Protein AF-X0BCH8-F1 (afdb_monomer)

Structure (mmCIF, N/CA/C/O backbone):
data_AF-X0BCH8-F1
#
_entry.id   AF-X0BCH8-F1
#
loop_
_atom_site.group_PDB
_atom_site.id
_atom_site.type_symbol
_atom_site.label_atom_id
_atom_site.label_alt_id
_atom_site.label_comp_id
_atom_site.label_asym_id
_atom_site.label_entity_id
_atom_site.label_seq_id
_atom_site.pdbx_PDB_ins_code
_atom_site.Cartn_x
_atom_site.Cartn_y
_atom_site.Cartn_z
_atom_site.occupancy
_atom_site.B_iso_or_equiv
_atom_site.auth_seq_id
_atom_site.auth_comp_id
_atom_site.auth_asym_id
_atom_site.auth_atom_id
_atom_site.pdbx_PDB_model_num
ATOM 1 N N . PRO A 1 1 ? -15.633 -2.852 7.761 1.00 58.75 1 PRO A N 1
ATOM 2 C CA . PRO A 1 1 ? -14.179 -2.569 7.639 1.00 58.75 1 PRO A CA 1
ATOM 3 C C . PRO A 1 1 ? -13.511 -3.577 6.691 1.00 58.75 1 PRO A C 1
ATOM 5 O O . PRO A 1 1 ? -13.593 -4.774 6.947 1.00 58.75 1 PRO A O 1
ATOM 8 N N . LYS A 1 2 ? -12.914 -3.122 5.580 1.00 72.31 2 LYS A N 1
ATOM 9 C CA . LYS A 1 2 ? -12.146 -4.016 4.697 1.00 72.31 2 LYS A CA 1
ATOM 10 C C . LYS A 1 2 ? -10.811 -4.361 5.367 1.00 72.31 2 LYS A C 1
ATOM 12 O O . LYS A 1 2 ? -10.194 -3.507 5.997 1.00 72.31 2 LYS A O 1
ATOM 17 N N . THR A 1 3 ? -10.395 -5.619 5.272 1.00 83.81 3 THR A N 1
ATOM 18 C CA . THR A 1 3 ? -9.069 -6.074 5.712 1.00 83.81 3 THR A CA 1
ATOM 19 C C . THR A 1 3 ? -7.990 -5.534 4.776 1.00 83.81 3 THR A C 1
ATOM 21 O O . THR A 1 3 ? -8.250 -5.396 3.581 1.00 83.81 3 THR A O 1
ATOM 24 N N . VAL A 1 4 ? -6.774 -5.323 5.287 1.00 81.25 4 VAL A N 1
ATOM 25 C CA . VAL A 1 4 ? -5.614 -4.868 4.496 1.00 81.25 4 VAL A CA 1
ATOM 26 C C . VAL A 1 4 ? -5.372 -5.754 3.266 1.00 81.25 4 VAL A C 1
ATOM 28 O O . VAL A 1 4 ? -5.132 -5.226 2.187 1.00 81.25 4 VAL A O 1
ATOM 31 N N . VAL A 1 5 ? -5.532 -7.076 3.403 1.00 82.19 5 VAL A N 1
ATOM 32 C CA . VAL A 1 5 ? -5.378 -8.052 2.306 1.00 82.19 5 VAL A CA 1
ATOM 33 C C . VAL A 1 5 ? -6.333 -7.760 1.145 1.00 82.19 5 VAL A C 1
ATOM 35 O O . VAL A 1 5 ? -5.886 -7.507 0.036 1.00 82.19 5 VAL A O 1
ATOM 38 N N . LYS A 1 6 ? -7.642 -7.669 1.409 1.00 84.75 6 LYS A N 1
ATOM 39 C CA . LYS A 1 6 ? -8.642 -7.310 0.385 1.00 84.75 6 LYS A CA 1
ATOM 40 C C . LYS A 1 6 ? -8.359 -5.968 -0.298 1.00 84.75 6 LYS A C 1
ATOM 42 O O . LYS A 1 6 ? -8.597 -5.828 -1.489 1.00 84.75 6 LYS A O 1
ATOM 47 N N . GLN A 1 7 ? -7.859 -4.975 0.442 1.00 85.62 7 GLN A N 1
ATOM 48 C CA . GLN A 1 7 ? -7.490 -3.683 -0.151 1.00 85.62 7 GLN A CA 1
ATOM 49 C C . GLN A 1 7 ? -6.268 -3.801 -1.072 1.00 85.62 7 GLN A C 1
ATOM 51 O O . GLN A 1 7 ? -6.197 -3.090 -2.068 1.00 85.62 7 GLN A O 1
ATOM 56 N N . LEU A 1 8 ? -5.325 -4.690 -0.748 1.00 82.50 8 LEU A N 1
ATOM 57 C CA . LEU A 1 8 ? -4.154 -4.985 -1.571 1.00 82.50 8 LEU A CA 1
ATOM 58 C C . LEU A 1 8 ? -4.534 -5.743 -2.851 1.00 82.50 8 LEU A C 1
ATOM 60 O O . LEU A 1 8 ? -4.033 -5.424 -3.924 1.00 82.50 8 LEU A O 1
ATOM 64 N N . GLU A 1 9 ? -5.445 -6.711 -2.748 1.00 83.19 9 GLU A N 1
ATOM 65 C CA . GLU A 1 9 ? -5.975 -7.448 -3.902 1.00 83.19 9 GLU A CA 1
ATOM 66 C C . GLU A 1 9 ? -6.716 -6.512 -4.866 1.00 83.19 9 GLU A C 1
ATOM 68 O O . GLU A 1 9 ? -6.441 -6.522 -6.063 1.00 83.19 9 GLU A O 1
ATOM 73 N N . GLU A 1 10 ? -7.591 -5.639 -4.352 1.00 83.56 10 GLU A N 1
ATOM 74 C CA . GLU A 1 10 ? -8.276 -4.616 -5.159 1.00 83.56 10 GLU A CA 1
ATOM 75 C C . GLU A 1 10 ? -7.277 -3.637 -5.804 1.00 83.56 10 GLU A C 1
ATOM 77 O O . GLU A 1 10 ? -7.423 -3.263 -6.968 1.00 83.56 10 GLU A O 1
ATOM 82 N N . ALA A 1 11 ? -6.235 -3.248 -5.064 1.00 81.62 11 ALA A N 1
ATOM 83 C CA . ALA A 1 11 ? -5.172 -2.368 -5.538 1.00 81.62 11 ALA A CA 1
ATOM 84 C C . ALA A 1 11 ? -4.347 -2.972 -6.685 1.00 81.62 11 ALA A C 1
ATOM 86 O O . ALA A 1 11 ? -3.933 -2.238 -7.580 1.00 81.62 11 ALA A O 1
ATOM 87 N N . ALA A 1 12 ? -4.117 -4.288 -6.673 1.00 74.75 12 ALA A N 1
ATOM 88 C CA . ALA A 1 12 ? -3.331 -4.983 -7.691 1.00 74.75 12 ALA A CA 1
ATOM 89 C C . ALA A 1 12 ? -4.021 -5.027 -9.067 1.00 74.75 12 ALA A C 1
ATOM 91 O O . ALA A 1 12 ? -3.346 -5.162 -10.085 1.00 74.75 12 ALA A O 1
ATOM 92 N N . VAL A 1 13 ? -5.353 -4.903 -9.106 1.00 74.38 13 VAL A N 1
ATOM 93 C CA . VAL A 1 13 ? -6.149 -4.921 -10.347 1.00 74.38 13 VAL A CA 1
ATOM 94 C C . VAL A 1 13 ? -6.185 -3.542 -11.025 1.00 74.38 13 VAL A C 1
ATOM 96 O O . VAL A 1 13 ? -6.444 -3.441 -12.224 1.00 74.38 13 VAL A O 1
ATOM 99 N N . GLY A 1 14 ? -5.908 -2.467 -10.282 1.00 70.81 14 GLY A N 1
ATOM 100 C CA . GLY A 1 14 ? -5.934 -1.102 -10.801 1.00 70.81 14 GLY A CA 1
ATOM 101 C C . GLY A 1 14 ? -4.787 -0.816 -11.773 1.00 70.81 14 GLY A C 1
ATOM 102 O O . GLY A 1 14 ? -3.615 -0.913 -11.413 1.00 70.81 14 GLY A O 1
ATOM 103 N N . ALA A 1 15 ? -5.116 -0.402 -12.998 1.00 70.88 15 ALA A N 1
ATOM 104 C CA . ALA A 1 15 ? -4.119 0.082 -13.947 1.00 70.88 15 ALA A CA 1
ATOM 105 C C . ALA A 1 15 ? -3.574 1.446 -13.493 1.00 70.88 15 ALA A C 1
ATOM 107 O O . ALA A 1 15 ? -4.328 2.409 -13.344 1.00 70.88 15 ALA A O 1
ATOM 108 N N . LEU A 1 16 ? -2.259 1.530 -13.284 1.00 74.44 16 LEU A N 1
ATOM 109 C CA . LEU A 1 16 ? -1.582 2.790 -12.990 1.00 74.44 16 LEU A CA 1
ATOM 110 C C . LEU A 1 16 ? -1.296 3.574 -14.281 1.00 74.44 16 LEU A C 1
ATOM 112 O O . LEU A 1 16 ? -0.999 2.965 -15.313 1.00 74.44 16 LEU A O 1
ATOM 116 N N . PRO A 1 17 ? -1.341 4.918 -14.241 1.00 76.81 17 PRO A N 1
ATOM 117 C CA . PRO A 1 17 ? -0.934 5.741 -15.375 1.00 76.81 17 PRO A CA 1
ATOM 118 C C . PRO A 1 17 ? 0.570 5.567 -15.680 1.00 76.81 17 PRO A C 1
ATOM 120 O O . PRO A 1 17 ? 1.320 5.130 -14.807 1.00 76.81 17 PRO A O 1
ATOM 123 N N . PRO A 1 18 ? 1.050 5.950 -16.883 1.00 72.25 18 PRO A N 1
ATOM 124 C CA . PRO A 1 18 ? 2.436 5.717 -17.318 1.00 72.25 18 PRO A CA 1
ATOM 125 C C . PRO A 1 18 ? 3.508 6.345 -16.415 1.00 72.25 18 PRO A C 1
ATOM 127 O O . PRO A 1 18 ? 4.604 5.807 -16.297 1.00 72.25 18 PRO A O 1
ATOM 130 N N . ASN A 1 19 ? 3.180 7.468 -15.768 1.00 74.00 19 ASN A N 1
ATOM 131 C CA . ASN A 1 19 ? 4.015 8.147 -14.778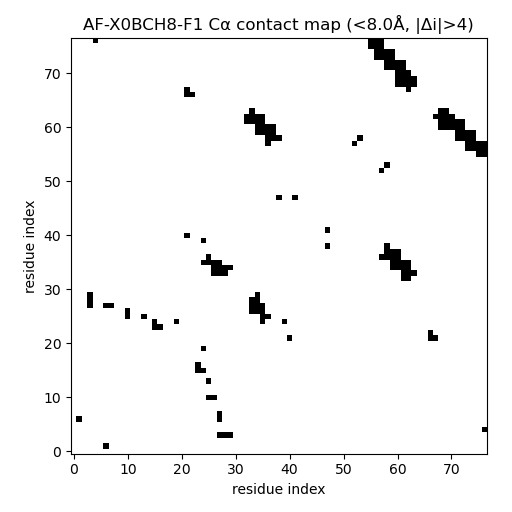 1.00 74.00 19 ASN A CA 1
ATOM 132 C C . ASN A 1 19 ? 3.211 8.307 -13.481 1.00 74.00 19 ASN A C 1
ATOM 134 O O . ASN A 1 19 ? 2.616 9.364 -13.251 1.00 74.00 19 ASN A O 1
ATOM 138 N N . PRO A 1 20 ? 3.124 7.254 -12.654 1.00 72.31 20 PRO A N 1
ATOM 139 C CA . PRO A 1 20 ? 2.320 7.299 -11.447 1.00 72.31 20 PRO A CA 1
ATOM 140 C C . PRO A 1 20 ? 2.972 8.214 -10.409 1.00 72.31 20 PRO A C 1
ATOM 142 O O . PRO A 1 20 ? 4.118 8.019 -10.006 1.00 72.31 20 PRO A O 1
ATOM 145 N N . THR A 1 21 ? 2.223 9.219 -9.960 1.00 80.31 21 THR A N 1
ATOM 146 C CA . THR A 1 21 ? 2.547 9.982 -8.746 1.00 80.31 21 THR A CA 1
ATOM 147 C C . THR A 1 21 ? 1.981 9.270 -7.517 1.00 80.31 21 THR A C 1
ATOM 149 O O . THR A 1 21 ? 1.094 8.425 -7.639 1.00 80.31 21 THR A O 1
ATOM 152 N N . ILE A 1 22 ? 2.453 9.628 -6.318 1.00 80.38 22 ILE A N 1
ATOM 153 C CA . ILE A 1 22 ? 2.007 9.004 -5.056 1.00 80.38 22 ILE A CA 1
ATOM 154 C C . ILE A 1 22 ? 0.483 9.098 -4.875 1.00 80.38 22 ILE A C 1
ATOM 156 O O . ILE A 1 22 ? -0.141 8.188 -4.335 1.00 80.38 22 ILE A O 1
ATOM 160 N N . GLU A 1 23 ? -0.137 10.163 -5.380 1.00 80.06 23 GLU A N 1
ATOM 161 C CA . GLU A 1 23 ? -1.586 10.361 -5.318 1.00 80.06 23 GLU A CA 1
ATOM 162 C C . GLU A 1 23 ? -2.378 9.325 -6.119 1.00 80.06 23 GLU A C 1
ATOM 164 O O . GLU A 1 23 ? -3.477 8.960 -5.703 1.00 80.06 23 GLU A O 1
ATOM 169 N N . ASN A 1 24 ? -1.801 8.844 -7.225 1.00 81.25 24 ASN A N 1
ATOM 170 C CA . ASN A 1 24 ? -2.385 7.833 -8.104 1.00 81.25 24 ASN A CA 1
ATOM 171 C C . ASN A 1 24 ? -2.170 6.406 -7.584 1.00 81.25 24 ASN A C 1
ATOM 173 O O . ASN A 1 24 ? -2.760 5.465 -8.114 1.00 81.25 24 ASN A O 1
ATOM 177 N N . LEU A 1 25 ? -1.310 6.223 -6.577 1.00 84.19 25 LEU A N 1
ATOM 178 C CA . LEU A 1 25 ? -1.045 4.905 -6.021 1.00 84.19 25 LEU A CA 1
ATOM 179 C C . LEU A 1 25 ? -2.207 4.441 -5.137 1.00 84.19 25 LEU A C 1
ATOM 181 O O . LEU A 1 25 ? -2.830 5.254 -4.445 1.00 84.19 25 LEU A O 1
ATOM 185 N N . PRO A 1 26 ? -2.473 3.127 -5.079 1.00 86.31 26 PRO A N 1
ATOM 186 C CA .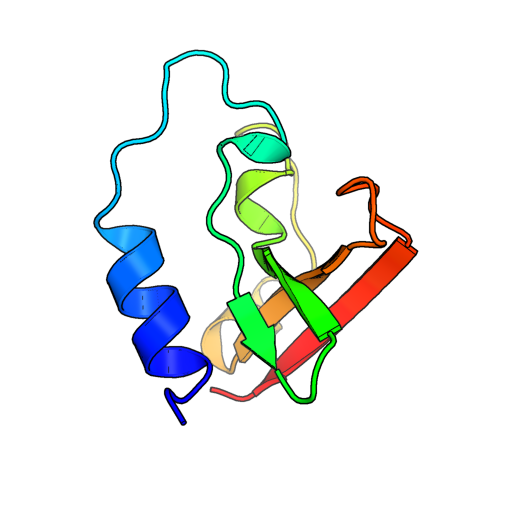 PRO A 1 26 ? -3.484 2.587 -4.194 1.00 86.31 26 PRO A CA 1
ATOM 187 C C . PRO A 1 26 ? -3.176 2.922 -2.733 1.00 86.31 26 PRO A C 1
ATOM 189 O O . PRO A 1 26 ? -2.050 2.739 -2.248 1.00 86.31 26 PRO A O 1
ATOM 192 N N . LYS A 1 27 ? -4.202 3.413 -2.032 1.00 89.25 27 LYS A N 1
ATOM 193 C CA . LYS A 1 27 ? -4.132 3.814 -0.625 1.00 89.25 27 LYS A CA 1
ATOM 194 C C . LYS A 1 27 ? -4.893 2.809 0.226 1.00 89.25 27 LYS A C 1
ATOM 196 O O . LYS A 1 27 ? -6.116 2.716 0.183 1.00 89.25 27 LYS A O 1
ATOM 201 N N . ILE A 1 28 ? -4.149 2.081 1.039 1.00 89.31 28 ILE A N 1
ATOM 202 C CA . ILE A 1 28 ? -4.659 1.160 2.046 1.00 89.31 28 ILE A CA 1
ATOM 203 C C . ILE A 1 28 ? -4.970 1.967 3.305 1.00 89.31 28 ILE A C 1
ATOM 205 O O . ILE A 1 28 ? -4.159 2.781 3.755 1.00 89.31 28 ILE A O 1
ATOM 209 N N . THR A 1 29 ? -6.141 1.744 3.894 1.00 88.88 29 THR A N 1
ATOM 210 C CA . THR A 1 29 ? -6.603 2.476 5.078 1.00 88.88 29 THR A CA 1
ATOM 211 C C . THR A 1 29 ? -6.762 1.532 6.262 1.00 88.88 29 THR A C 1
ATOM 213 O O . THR A 1 29 ? -7.570 0.610 6.244 1.00 88.88 29 THR A O 1
ATOM 216 N N . TRP A 1 30 ? -6.005 1.775 7.332 1.00 87.00 30 TRP A N 1
ATOM 217 C CA . TRP A 1 30 ? -6.057 0.955 8.543 1.00 87.00 30 TRP A CA 1
ATOM 218 C C . TRP A 1 30 ? -6.016 1.812 9.804 1.00 87.00 30 TRP A C 1
ATOM 220 O O . TRP A 1 30 ? -5.091 2.603 9.983 1.00 87.00 30 TRP A O 1
ATOM 230 N N . LYS A 1 31 ? -7.010 1.653 10.693 1.00 84.25 31 LYS A N 1
ATOM 231 C CA . LYS A 1 31 ? -7.142 2.415 11.956 1.00 84.25 31 LYS A CA 1
ATOM 232 C C . LYS A 1 31 ? -6.876 3.923 11.773 1.00 84.25 31 LYS A C 1
ATOM 234 O O . LYS A 1 31 ? -6.066 4.511 12.486 1.00 84.25 31 LYS A O 1
ATOM 239 N N . ASN A 1 32 ? -7.525 4.526 10.773 1.00 86.00 32 ASN A N 1
ATOM 240 C CA . ASN A 1 32 ? -7.393 5.942 10.399 1.00 86.00 32 ASN A CA 1
ATOM 241 C C . ASN A 1 32 ? -6.002 6.381 9.891 1.00 86.00 32 ASN A C 1
ATOM 243 O O . ASN A 1 32 ? -5.704 7.569 9.809 1.00 86.00 32 ASN A O 1
ATOM 247 N N . ARG A 1 33 ? -5.127 5.432 9.553 1.00 88.69 33 ARG A N 1
ATOM 248 C CA . ARG A 1 33 ? -3.827 5.681 8.920 1.00 88.69 33 ARG A CA 1
ATOM 249 C C . ARG A 1 33 ? -3.878 5.239 7.465 1.00 88.69 33 ARG A C 1
ATOM 251 O O . ARG A 1 33 ? -4.605 4.304 7.127 1.00 88.69 33 ARG A O 1
ATOM 258 N N . ARG A 1 34 ? -3.094 5.909 6.623 1.00 91.19 34 ARG A N 1
ATOM 259 C CA . ARG A 1 34 ? -3.003 5.632 5.188 1.00 91.19 34 ARG A CA 1
ATOM 260 C C . ARG A 1 34 ? -1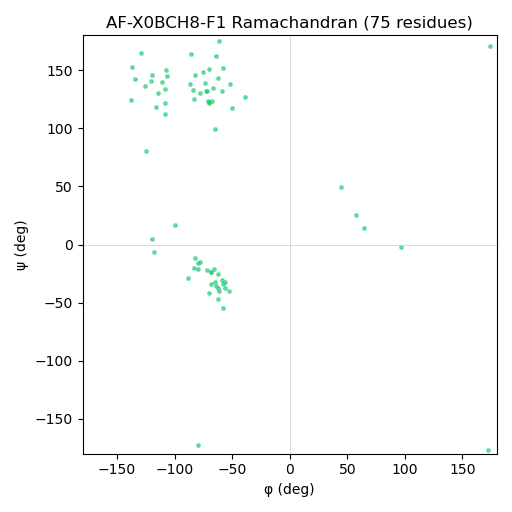.650 5.039 4.858 1.00 91.19 34 ARG A C 1
ATOM 262 O O . ARG A 1 34 ? -0.630 5.466 5.403 1.00 91.19 34 ARG A O 1
ATOM 269 N N . PHE A 1 35 ? -1.666 4.060 3.975 1.00 89.88 35 PHE A N 1
ATOM 270 C CA . PHE A 1 35 ? -0.491 3.336 3.544 1.00 89.88 35 PHE A CA 1
ATOM 271 C C . PHE A 1 35 ? -0.535 3.135 2.038 1.00 89.88 35 PHE A C 1
ATOM 273 O O . PHE A 1 35 ? -1.611 3.050 1.457 1.00 89.88 35 PHE A O 1
ATOM 280 N N . THR A 1 36 ? 0.623 3.016 1.414 1.00 89.25 36 THR A N 1
ATOM 281 C CA . THR A 1 36 ? 0.747 2.536 0.038 1.00 89.25 36 THR A CA 1
ATOM 282 C C . THR A 1 36 ? 1.790 1.431 -0.018 1.00 89.25 36 THR A C 1
ATOM 284 O O . THR A 1 36 ? 2.546 1.239 0.935 1.00 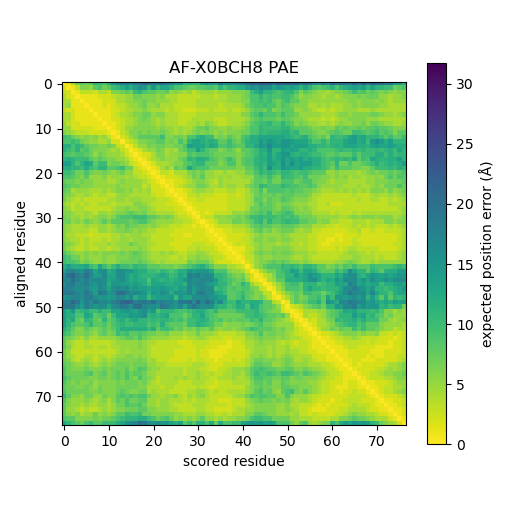89.25 36 THR A O 1
ATOM 287 N N . GLN A 1 37 ? 1.815 0.668 -1.100 1.00 86.44 37 GLN A N 1
ATOM 288 C CA . GLN A 1 37 ? 2.738 -0.446 -1.241 1.00 86.44 37 GLN A CA 1
ATOM 289 C C . GLN A 1 37 ? 4.134 0.078 -1.597 1.00 86.44 37 GLN A C 1
ATOM 291 O O . GLN A 1 37 ? 4.287 0.882 -2.515 1.00 86.44 37 GLN A O 1
ATOM 296 N N . GLU A 1 38 ? 5.163 -0.372 -0.877 1.00 86.00 38 GLU A N 1
ATOM 297 C CA . GLU A 1 38 ? 6.531 0.121 -1.094 1.00 86.00 38 GLU A CA 1
ATOM 298 C C . GLU A 1 38 ? 7.042 -0.200 -2.503 1.00 86.00 38 GLU A C 1
ATOM 300 O O . GLU A 1 38 ? 7.692 0.633 -3.130 1.00 86.00 38 GLU A O 1
ATOM 305 N N . ASP A 1 39 ? 6.685 -1.373 -3.027 1.00 79.31 39 ASP A N 1
ATOM 306 C CA . ASP A 1 39 ? 7.119 -1.830 -4.349 1.00 79.31 39 ASP A CA 1
ATOM 307 C C . ASP A 1 39 ? 6.632 -0.916 -5.491 1.00 79.31 39 ASP A C 1
ATOM 309 O O . ASP A 1 39 ? 7.290 -0.833 -6.526 1.00 79.31 39 ASP A O 1
ATOM 313 N N . LEU A 1 40 ? 5.530 -0.181 -5.290 1.00 79.06 40 LEU A N 1
ATOM 314 C CA . LEU A 1 40 ? 5.007 0.788 -6.260 1.00 79.06 40 LEU A CA 1
ATOM 315 C C . LEU A 1 40 ? 5.752 2.132 -6.232 1.00 79.06 40 LEU A C 1
ATOM 317 O O . LEU A 1 40 ? 5.709 2.881 -7.204 1.00 79.06 40 LEU A O 1
ATOM 321 N N . LEU A 1 41 ? 6.435 2.441 -5.126 1.00 78.25 41 LEU A N 1
ATOM 322 C CA . LEU A 1 41 ? 7.260 3.644 -4.980 1.00 78.25 41 LEU A CA 1
ATOM 323 C C . LEU A 1 41 ? 8.694 3.415 -5.461 1.00 78.25 41 LEU A C 1
ATOM 325 O O . LEU A 1 41 ? 9.381 4.349 -5.879 1.00 78.25 41 LEU A O 1
ATOM 329 N N . THR A 1 42 ? 9.182 2.180 -5.371 1.00 70.69 42 THR A N 1
ATOM 330 C CA . THR A 1 42 ? 10.534 1.854 -5.815 1.00 70.69 42 THR A CA 1
ATOM 331 C C . THR A 1 42 ? 10.623 1.854 -7.337 1.00 70.69 42 THR A C 1
ATOM 333 O O . THR A 1 42 ? 9.812 1.232 -8.019 1.00 70.69 42 THR A O 1
ATOM 336 N N . ARG A 1 43 ? 11.652 2.518 -7.886 1.00 65.06 43 ARG A N 1
ATOM 337 C CA . ARG A 1 43 ? 11.960 2.449 -9.323 1.00 65.06 43 ARG A CA 1
ATOM 338 C C . ARG A 1 43 ? 12.063 0.988 -9.767 1.00 65.06 43 ARG A C 1
ATOM 340 O O . ARG A 1 43 ? 12.689 0.177 -9.083 1.00 65.06 43 ARG A O 1
ATOM 347 N N . LYS A 1 44 ? 11.503 0.675 -10.940 1.00 60.97 44 LYS A N 1
ATOM 348 C CA . LYS A 1 44 ? 11.629 -0.639 -11.584 1.00 60.97 44 LYS A CA 1
ATOM 349 C C . LYS A 1 44 ? 13.113 -1.042 -11.626 1.00 60.97 44 LYS A C 1
ATOM 351 O O . LYS A 1 44 ? 13.922 -0.334 -12.215 1.00 60.97 44 LYS A O 1
ATOM 356 N N . GLY A 1 45 ? 13.466 -2.145 -10.961 1.00 56.28 45 GLY A N 1
ATOM 357 C CA . GLY A 1 45 ? 14.847 -2.645 -10.866 1.00 56.28 45 GLY A CA 1
ATOM 358 C C . GLY A 1 45 ? 15.620 -2.253 -9.599 1.00 56.28 45 GLY A C 1
ATOM 359 O O . GLY A 1 45 ? 16.749 -2.705 -9.418 1.00 56.28 45 GLY A O 1
ATOM 360 N N . ALA A 1 46 ? 15.038 -1.465 -8.691 1.00 65.00 46 ALA A N 1
ATOM 361 C CA . ALA A 1 46 ? 15.6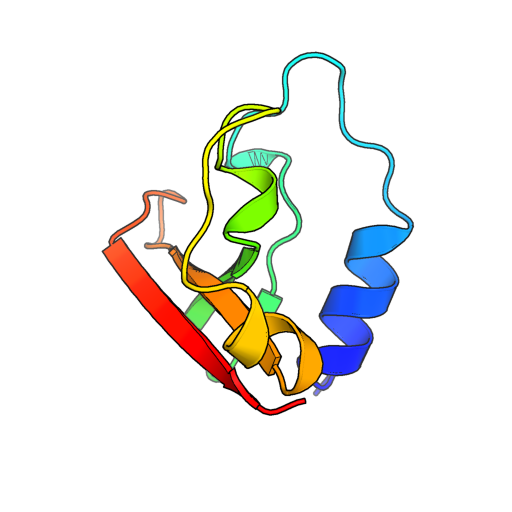31 -1.251 -7.376 1.00 65.00 46 ALA A CA 1
ATOM 362 C C . ALA A 1 46 ? 15.608 -2.557 -6.561 1.00 65.00 46 ALA A C 1
ATOM 364 O O . ALA A 1 46 ? 14.587 -3.246 -6.494 1.00 65.00 46 ALA A O 1
ATOM 365 N N . LYS A 1 47 ? 16.727 -2.894 -5.905 1.00 61.41 47 LYS A N 1
ATOM 366 C CA . LYS A 1 47 ? 16.750 -3.960 -4.893 1.00 61.41 47 LYS A CA 1
ATOM 367 C C . LYS A 1 47 ? 15.871 -3.518 -3.723 1.00 61.41 47 LYS A C 1
ATOM 369 O O . LYS A 1 47 ? 16.297 -2.720 -2.892 1.00 61.41 47 LYS A O 1
ATOM 374 N N . GLY A 1 48 ? 14.636 -4.014 -3.693 1.00 64.19 48 GLY A N 1
ATOM 375 C CA . GLY A 1 48 ? 13.722 -3.818 -2.572 1.00 64.19 48 GLY A CA 1
ATOM 376 C C . GLY A 1 48 ? 14.267 -4.421 -1.273 1.00 64.19 48 GLY A C 1
ATOM 377 O O . GLY A 1 48 ? 15.301 -5.097 -1.247 1.00 64.19 48 GLY A O 1
ATOM 378 N N . ARG A 1 49 ? 13.545 -4.195 -0.173 1.00 67.25 49 ARG A N 1
ATOM 379 C CA . ARG A 1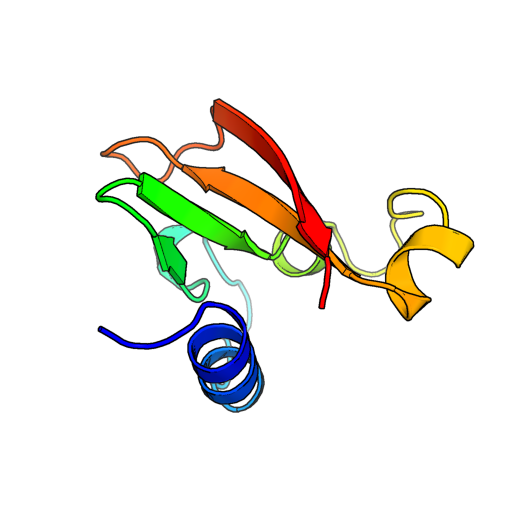 49 ? 13.862 -4.798 1.132 1.00 67.25 49 ARG A CA 1
ATOM 380 C C . ARG A 1 49 ? 13.861 -6.331 1.036 1.00 67.25 49 ARG A C 1
ATOM 382 O O . ARG A 1 49 ? 13.206 -6.897 0.162 1.00 67.25 49 ARG A O 1
ATOM 389 N N . LYS A 1 50 ? 14.651 -6.984 1.906 1.00 68.88 50 LYS A N 1
ATOM 390 C CA . LYS A 1 50 ? 15.087 -8.395 1.793 1.00 68.88 50 LYS A CA 1
ATOM 391 C C . LYS A 1 50 ? 13.986 -9.332 1.265 1.00 68.88 50 LYS A C 1
ATOM 393 O O . LYS A 1 50 ? 12.901 -9.414 1.836 1.00 68.88 50 LYS A O 1
ATOM 398 N N . SER A 1 51 ? 14.319 -10.081 0.215 1.00 61.47 51 SER A N 1
ATOM 399 C CA . SER A 1 51 ? 13.409 -10.932 -0.565 1.00 61.47 51 SER A CA 1
ATOM 400 C C . SER A 1 51 ? 12.671 -12.004 0.242 1.00 61.47 51 SER A C 1
ATOM 402 O O . SER A 1 51 ? 11.515 -12.273 -0.059 1.00 61.47 51 SER A O 1
ATOM 404 N N . TRP A 1 52 ? 13.281 -12.580 1.284 1.00 72.25 52 TRP A N 1
ATOM 405 C CA . TRP A 1 52 ? 12.646 -13.644 2.077 1.00 72.25 52 TRP A CA 1
ATOM 406 C C . TRP A 1 52 ? 11.440 -13.164 2.901 1.00 72.25 52 TRP A C 1
ATOM 408 O O . TRP A 1 52 ? 10.568 -13.955 3.224 1.00 72.25 52 TRP A O 1
ATOM 418 N N . MET A 1 53 ? 11.346 -11.869 3.228 1.00 72.25 53 MET A N 1
ATOM 419 C CA . MET A 1 53 ? 10.191 -11.332 3.966 1.00 72.25 53 MET A CA 1
ATOM 420 C C . MET A 1 53 ? 8.976 -11.083 3.066 1.00 72.25 53 MET A C 1
ATOM 422 O O . MET A 1 53 ? 7.866 -10.921 3.573 1.00 72.25 53 MET A O 1
ATOM 426 N N . LYS A 1 54 ? 9.166 -11.055 1.739 1.00 71.12 54 LYS A N 1
ATOM 427 C CA . LYS A 1 54 ? 8.073 -10.855 0.777 1.00 71.12 54 LYS A CA 1
ATOM 428 C C . LYS A 1 54 ? 7.150 -12.071 0.664 1.00 71.12 54 LYS A C 1
ATOM 430 O O . LYS A 1 54 ? 6.012 -11.911 0.250 1.00 71.12 54 LYS A O 1
ATOM 435 N N . SER A 1 55 ? 7.609 -13.268 1.038 1.00 75.56 55 SER A N 1
ATOM 436 C CA . SER A 1 55 ? 6.777 -14.482 1.022 1.00 75.56 55 SER A CA 1
ATOM 437 C C . SER A 1 55 ? 5.809 -14.579 2.202 1.00 75.56 55 SER A C 1
ATOM 439 O O . SER A 1 55 ? 4.891 -15.388 2.155 1.00 75.56 55 SER A O 1
ATOM 441 N N . HIS A 1 56 ? 6.005 -13.778 3.254 1.00 81.75 56 HIS A N 1
ATOM 442 C CA . HIS A 1 56 ? 5.223 -13.848 4.497 1.00 81.75 56 HIS A CA 1
ATOM 443 C C . HIS A 1 56 ? 4.478 -12.550 4.821 1.00 81.75 56 HIS A C 1
ATOM 445 O O . HIS A 1 56 ? 3.904 -12.405 5.900 1.00 81.75 56 HIS A O 1
ATOM 451 N N . GLY A 1 57 ? 4.540 -11.565 3.929 1.00 85.31 57 GLY A N 1
ATOM 452 C CA . GLY A 1 57 ? 3.950 -10.267 4.191 1.00 85.31 57 GLY A CA 1
ATOM 453 C C . GLY A 1 57 ? 4.282 -9.229 3.138 1.00 85.31 57 GLY A C 1
ATOM 454 O O . GLY A 1 57 ? 4.942 -9.490 2.134 1.00 85.31 57 GLY A O 1
ATOM 455 N N . THR A 1 58 ? 3.811 -8.013 3.379 1.00 86.12 58 THR A N 1
ATOM 456 C CA . THR A 1 58 ? 3.919 -6.898 2.439 1.00 86.12 58 THR A CA 1
ATOM 457 C C . THR A 1 58 ? 4.571 -5.696 3.102 1.00 86.12 58 THR A C 1
ATOM 459 O O . THR A 1 58 ? 4.244 -5.327 4.233 1.00 86.12 58 THR A O 1
ATOM 462 N N . PHE A 1 59 ? 5.489 -5.060 2.376 1.00 87.12 59 PHE A N 1
ATOM 463 C CA . PHE A 1 59 ? 6.059 -3.782 2.778 1.00 87.12 59 PHE A CA 1
ATOM 464 C C . PHE A 1 59 ? 5.144 -2.635 2.360 1.00 87.12 59 PHE A C 1
ATOM 466 O O . PHE A 1 59 ? 4.790 -2.472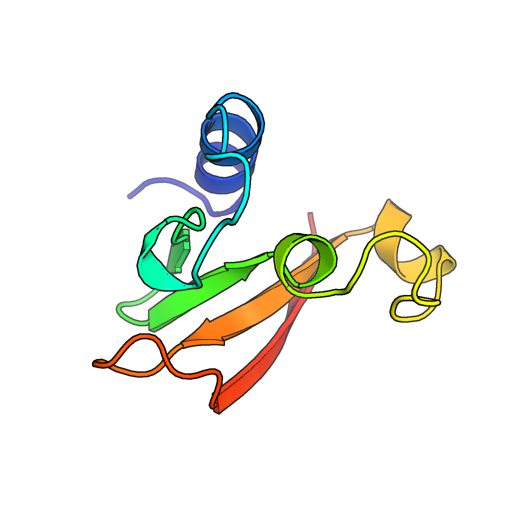 1.191 1.00 87.12 59 PHE A O 1
ATOM 473 N N . LEU A 1 60 ? 4.785 -1.828 3.347 1.00 88.19 60 LEU A N 1
ATOM 474 C CA . LEU A 1 60 ? 3.918 -0.676 3.225 1.00 88.19 60 LEU A CA 1
ATOM 475 C C . LEU A 1 60 ? 4.668 0.588 3.642 1.00 88.19 60 LEU A C 1
ATOM 477 O O . LEU A 1 60 ? 5.477 0.592 4.570 1.00 88.19 60 LEU A O 1
ATOM 481 N N . VAL A 1 61 ? 4.347 1.694 2.991 1.00 89.94 61 VAL A N 1
ATOM 482 C CA . VAL A 1 61 ? 4.820 3.029 3.342 1.00 89.94 61 VAL A CA 1
ATOM 483 C C . VAL A 1 61 ? 3.656 3.797 3.935 1.00 89.94 61 VAL A C 1
ATOM 485 O O . VAL A 1 61 ? 2.613 3.939 3.305 1.00 89.94 61 VAL A O 1
ATOM 488 N N . LYS A 1 62 ? 3.821 4.272 5.168 1.00 91.94 62 LYS A N 1
ATOM 489 C CA . LYS A 1 62 ? 2.851 5.130 5.842 1.00 91.94 62 LYS A CA 1
ATOM 490 C C . LYS A 1 62 ? 2.890 6.512 5.204 1.00 91.94 62 LYS A C 1
ATOM 492 O O . LYS A 1 62 ? 3.962 7.100 5.074 1.00 91.94 62 LYS A O 1
ATOM 497 N N . LEU A 1 63 ? 1.714 7.036 4.890 1.00 91.88 63 LEU A N 1
ATOM 498 C CA . LEU A 1 63 ? 1.527 8.361 4.316 1.00 91.88 63 LEU A CA 1
ATOM 499 C C . LEU A 1 63 ? 0.952 9.330 5.360 1.00 91.88 63 LEU A C 1
ATOM 501 O O . LEU A 1 63 ? 0.156 8.933 6.220 1.00 91.88 63 LEU A O 1
ATOM 505 N N . ASN A 1 64 ? 1.355 10.601 5.298 1.00 90.88 64 ASN A N 1
ATOM 506 C CA . ASN A 1 64 ? 0.702 11.688 6.038 1.00 90.88 64 ASN A CA 1
ATOM 507 C C . ASN A 1 64 ? -0.577 12.158 5.318 1.00 90.88 64 ASN A C 1
ATOM 509 O O . ASN A 1 64 ? -0.995 11.546 4.337 1.00 90.88 64 ASN A O 1
ATOM 513 N N . TYR A 1 65 ? -1.200 13.246 5.793 1.00 86.50 65 TYR A N 1
ATOM 514 C CA . TYR A 1 65 ? -2.407 13.836 5.188 1.00 86.50 65 TYR A CA 1
ATOM 515 C C . TYR A 1 65 ? -2.199 14.421 3.778 1.00 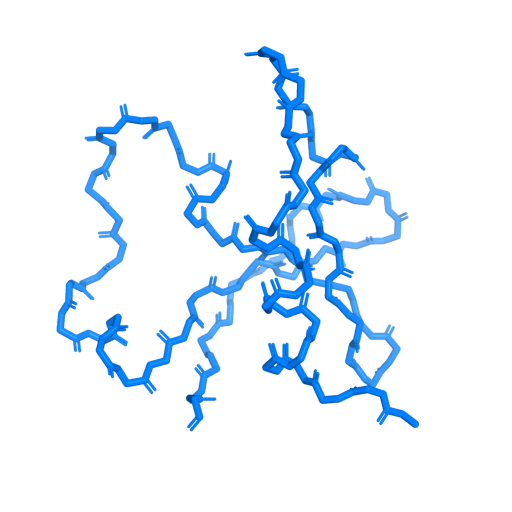86.50 65 TYR A C 1
ATOM 517 O O . TYR A 1 65 ? -3.153 14.498 3.011 1.00 86.50 65 TYR A O 1
ATOM 525 N N . GLN A 1 66 ? -0.960 14.735 3.412 1.00 87.94 66 GLN A N 1
ATOM 526 C CA . GLN A 1 66 ? -0.551 15.256 2.103 1.00 87.94 66 GLN A CA 1
ATOM 527 C C . GLN A 1 66 ? 0.034 14.159 1.195 1.00 87.94 66 GLN A C 1
ATOM 529 O O . GLN A 1 66 ? 0.752 14.459 0.251 1.00 87.94 66 GLN A O 1
ATOM 534 N N . ASP A 1 67 ? -0.206 12.885 1.524 1.00 85.25 67 ASP A N 1
ATOM 535 C CA . ASP A 1 67 ? 0.324 11.729 0.794 1.00 85.25 67 ASP A CA 1
ATOM 536 C C . ASP A 1 67 ? 1.862 11.691 0.696 1.00 85.25 67 ASP A C 1
ATOM 538 O O . ASP A 1 67 ? 2.433 11.042 -0.174 1.00 85.25 67 ASP A O 1
ATOM 542 N N . LEU A 1 68 ? 2.554 12.323 1.647 1.00 87.38 68 LEU A N 1
ATOM 543 C CA . LEU A 1 68 ? 4.004 12.230 1.779 1.00 87.38 68 LEU A CA 1
ATOM 544 C C . LEU A 1 68 ? 4.390 11.006 2.620 1.00 87.38 68 LEU A C 1
ATOM 546 O O . LEU A 1 68 ? 3.764 10.748 3.659 1.00 87.38 68 LEU A O 1
ATOM 550 N N . PRO A 1 69 ? 5.436 10.264 2.218 1.00 87.62 69 PRO A N 1
ATOM 551 C CA . PRO A 1 69 ? 5.929 9.119 2.966 1.00 87.62 69 PRO A CA 1
ATOM 552 C C . PRO A 1 69 ? 6.549 9.573 4.293 1.00 87.62 69 PRO A C 1
ATOM 554 O O . PRO A 1 69 ? 7.470 10.382 4.320 1.00 87.62 69 PRO A O 1
ATOM 557 N N . ILE A 1 70 ? 6.048 9.033 5.405 1.00 91.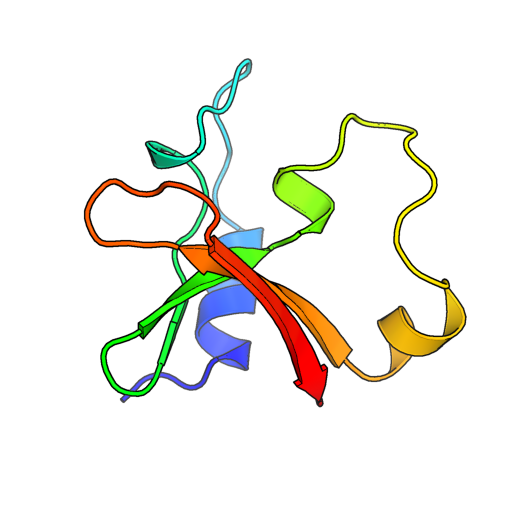38 70 ILE A N 1
ATOM 558 C CA . ILE A 1 70 ? 6.503 9.367 6.770 1.00 91.38 70 ILE A CA 1
ATOM 559 C C . ILE A 1 70 ? 7.106 8.183 7.522 1.00 91.38 70 ILE A C 1
ATOM 561 O O . ILE A 1 70 ? 7.591 8.335 8.640 1.00 91.38 70 ILE A O 1
ATOM 565 N N . GLY A 1 71 ? 7.045 6.983 6.954 1.00 89.19 71 GLY A N 1
ATOM 566 C CA . GLY A 1 71 ? 7.640 5.806 7.570 1.00 89.19 71 GLY A CA 1
ATOM 567 C C . GLY A 1 71 ? 7.320 4.531 6.816 1.00 89.19 71 GLY A C 1
ATOM 568 O O . GLY A 1 71 ? 6.470 4.515 5.931 1.00 89.19 71 GLY A O 1
ATOM 569 N N . HIS A 1 72 ? 7.982 3.447 7.201 1.00 87.94 72 HIS A N 1
ATOM 570 C CA . HIS A 1 72 ? 7.812 2.141 6.578 1.00 87.94 72 HIS A CA 1
ATOM 571 C C . HIS A 1 72 ? 7.332 1.126 7.607 1.00 87.94 72 HIS A C 1
ATOM 573 O O . HIS A 1 72 ? 7.775 1.136 8.754 1.00 87.94 72 HIS A O 1
ATOM 579 N N . VAL A 1 73 ? 6.430 0.252 7.185 1.00 88.06 73 VAL A N 1
ATOM 580 C CA . VAL A 1 73 ? 5.818 -0.798 7.996 1.00 88.06 73 VAL A CA 1
ATOM 581 C C . VAL A 1 73 ? 5.835 -2.084 7.184 1.00 88.06 73 VAL A C 1
ATOM 583 O O . VAL A 1 73 ? 5.636 -2.064 5.976 1.00 88.06 73 VAL A O 1
ATOM 586 N N . TRP A 1 74 ? 6.064 -3.212 7.842 1.00 86.81 74 TRP A N 1
ATOM 587 C CA . TRP A 1 74 ? 5.828 -4.524 7.255 1.00 86.81 74 TRP A CA 1
ATOM 588 C C . TRP A 1 74 ? 4.598 -5.131 7.922 1.00 86.81 74 TRP A C 1
ATOM 590 O O . TRP A 1 74 ? 4.450 -5.043 9.142 1.00 86.81 74 TRP A O 1
ATOM 600 N N . CYS A 1 75 ? 3.694 -5.678 7.119 1.00 83.19 75 CYS A N 1
ATOM 601 C CA . CYS A 1 75 ? 2.483 -6.335 7.592 1.00 83.19 75 CYS A CA 1
ATOM 602 C C . CYS A 1 75 ? 2.558 -7.817 7.241 1.00 83.19 75 CYS A C 1
ATOM 604 O O . CYS A 1 75 ? 2.813 -8.143 6.081 1.00 83.19 75 CYS A O 1
ATOM 606 N N . CYS A 1 76 ? 2.305 -8.687 8.219 1.00 82.81 76 CYS A N 1
ATOM 607 C CA . CYS A 1 76 ? 2.088 -10.107 7.962 1.00 82.81 76 CYS A CA 1
ATOM 608 C C . CYS A 1 76 ? 0.849 -10.284 7.072 1.00 82.81 76 CYS A C 1
ATOM 610 O O . CYS A 1 76 ? -0.114 -9.519 7.210 1.00 82.81 76 CYS A O 1
ATOM 612 N N . SER A 1 77 ? 0.904 -11.261 6.167 1.00 71.19 77 SER A N 1
ATOM 613 C CA . SER A 1 77 ? -0.237 -11.708 5.354 1.00 71.19 77 SER A CA 1
ATOM 614 C C . SER A 1 77 ? -1.259 -12.473 6.183 1.00 71.19 77 SER A C 1
ATOM 616 O O . SER A 1 77 ? -0.802 -13.341 6.961 1.00 71.19 77 SER A O 1
#

Secondary structure (DSSP, 8-state):
---HHHHHHHHHHSPPPSS--GGGS--EEETTEEEEEHHHHSPTT---S-GGGGGSEEEEEEE-TTS-EEEEEEEE-

Foldseek 3Di:
DDDQVVQVVVQVPDDADPDHDLVRFRWRADPNWTKGFVVVVDDDPDPDPDPVLVVFWTKIFTADPVSDGDDIDTDGD

Sequence (77 aa):
PKTVVKQLEEAAVGALPPNPTIENLPKITWKNRRFTQEDLLTRKGAKGRKSWMKSHGTFLVKLNYQDLPIGHVWCCS

Mean predicted aligned error: 6.61 Å

Radius of gyration: 12.13 Å; Cα contacts (8 Å, |Δi|>4): 90; chains: 1; bounding box: 31×30×29 Å

Nearest PDB structures (foldseek):
  3lh5-assembly1_A  TM=6.494E-01  e=5.417E+00  Homo sapiens
  3tsz-assembly1_A  TM=5.430E-01  e=8.416E+00  Homo sapiens
  2ap1-assembly1_A  TM=5.145E-01  e=8.963E+00  Salmonella enterica subsp. enterica serovar Typhimurium

Organism: NCBI:txid1089458

Solvent-accessible surface area (backbone atoms only — not comparable to full-atom values): 4932 Å² total; per-residue (Å²): 136,80,53,71,65,62,49,50,58,59,42,70,70,56,84,69,61,100,78,68,51,72,86,71,47,57,72,41,72,55,97,94,40,42,27,31,54,39,76,80,74,48,60,91,87,59,87,66,79,67,72,81,56,57,81,56,24,48,55,30,28,33,35,52,98,84,62,44,82,75,47,77,47,76,42,77,111

pLDDT: mean 80.08, std 9.0, range [56.28, 91.94]